Protein AF-A0A1W1HLP7-F1 (afdb_monomer_lite)

Structure (mmCIF, N/CA/C/O backbone):
data_AF-A0A1W1HLP7-F1
#
_entry.id   AF-A0A1W1HLP7-F1
#
loop_
_atom_site.group_PDB
_atom_site.id
_atom_site.type_symbol
_atom_site.label_atom_id
_atom_site.label_alt_id
_atom_site.label_comp_id
_atom_site.label_asym_id
_atom_site.label_entity_id
_atom_site.label_seq_id
_atom_site.pdbx_PDB_ins_code
_atom_site.Cartn_x
_atom_site.Cartn_y
_atom_site.Cartn_z
_atom_site.occupancy
_atom_site.B_iso_or_equiv
_atom_site.auth_seq_id
_atom_site.auth_comp_id
_atom_site.auth_asym_id
_atom_site.auth_atom_id
_atom_site.pdbx_PDB_model_num
ATOM 1 N N . MET A 1 1 ? -5.693 8.648 -45.158 1.00 44.66 1 MET A N 1
ATOM 2 C CA . MET A 1 1 ? -6.875 7.874 -44.729 1.00 44.66 1 MET A CA 1
ATOM 3 C C . MET A 1 1 ? -6.783 6.529 -45.431 1.00 44.66 1 MET A C 1
ATOM 5 O O . MET A 1 1 ? -6.977 6.478 -46.635 1.00 44.66 1 MET A O 1
ATOM 9 N N . VAL A 1 2 ? -6.316 5.491 -44.737 1.00 39.09 2 VAL A N 1
ATOM 10 C CA . VAL A 1 2 ? -6.104 4.156 -45.319 1.00 39.09 2 VAL A CA 1
ATOM 11 C C . VAL A 1 2 ? -6.838 3.175 -44.417 1.00 39.09 2 VAL A C 1
ATOM 13 O O . VAL A 1 2 ? -6.399 2.905 -43.304 1.00 39.09 2 VAL A O 1
ATOM 16 N N . GLN A 1 3 ? -8.011 2.741 -44.870 1.00 42.94 3 GLN A N 1
ATOM 17 C CA . GLN A 1 3 ? -8.819 1.717 -44.217 1.00 42.94 3 GLN A CA 1
ATOM 18 C C . GLN A 1 3 ? -8.201 0.350 -44.530 1.00 42.94 3 GLN A C 1
ATOM 20 O O . GLN A 1 3 ? -7.974 0.026 -45.693 1.00 42.94 3 GLN A O 1
ATOM 25 N N . ARG A 1 4 ? -7.912 -0.446 -43.499 1.00 46.50 4 ARG A N 1
ATOM 26 C CA . ARG A 1 4 ? -7.625 -1.878 -43.639 1.00 46.50 4 ARG A CA 1
ATOM 27 C C . ARG A 1 4 ? -8.678 -2.646 -42.856 1.00 46.50 4 ARG A C 1
ATOM 29 O O . ARG A 1 4 ? -8.651 -2.674 -41.630 1.00 46.50 4 ARG A O 1
ATOM 36 N N . THR A 1 5 ? -9.619 -3.210 -43.597 1.00 45.91 5 THR A N 1
ATOM 37 C CA . THR A 1 5 ? -10.646 -4.141 -43.133 1.00 45.91 5 THR A CA 1
ATOM 38 C C . THR A 1 5 ? -10.007 -5.525 -43.030 1.00 45.91 5 THR A C 1
ATOM 40 O O . THR A 1 5 ? -9.391 -5.974 -43.993 1.00 45.91 5 THR A O 1
ATOM 43 N N . ALA A 1 6 ? -10.107 -6.182 -41.875 1.00 45.09 6 ALA A N 1
ATOM 44 C CA . ALA A 1 6 ? -9.711 -7.579 -41.714 1.00 45.09 6 ALA A CA 1
ATOM 45 C C . ALA A 1 6 ? -10.964 -8.463 -41.784 1.00 45.09 6 ALA A C 1
ATOM 47 O O . ALA A 1 6 ? -11.941 -8.210 -41.079 1.00 45.09 6 ALA A O 1
ATOM 48 N N . GLU A 1 7 ? -10.934 -9.462 -42.663 1.00 38.31 7 GLU A N 1
ATOM 49 C CA . GLU A 1 7 ? -11.999 -10.443 -42.869 1.00 38.31 7 GLU A CA 1
ATOM 50 C C . GLU A 1 7 ? -12.043 -11.447 -41.708 1.00 38.31 7 GLU A C 1
ATOM 52 O O . GLU A 1 7 ? -11.042 -12.066 -41.348 1.00 38.31 7 GLU A O 1
ATOM 57 N N . VAL A 1 8 ? -13.227 -11.607 -41.117 1.00 38.25 8 VAL A N 1
ATOM 58 C CA . VAL A 1 8 ? -13.534 -12.626 -40.107 1.00 38.25 8 VAL A CA 1
ATOM 59 C C . VAL A 1 8 ? -13.975 -13.889 -40.838 1.00 38.25 8 VAL A C 1
ATOM 61 O O . VAL A 1 8 ? -14.986 -13.880 -41.535 1.00 38.25 8 VAL A O 1
ATOM 64 N N . THR A 1 9 ? -13.227 -14.981 -40.680 1.00 39.97 9 THR A N 1
ATOM 65 C CA . THR A 1 9 ? -13.618 -16.299 -41.201 1.00 39.97 9 THR A CA 1
ATOM 66 C C . THR A 1 9 ? -14.284 -17.098 -40.082 1.00 39.97 9 THR A C 1
ATOM 68 O O . THR A 1 9 ? -13.660 -17.377 -39.060 1.00 39.97 9 THR A O 1
ATOM 71 N N . VAL A 1 10 ? -15.559 -17.441 -40.266 1.00 45.06 10 VAL A N 1
ATOM 72 C CA . VAL A 1 10 ? -16.353 -18.292 -39.367 1.00 45.06 10 VAL A CA 1
ATOM 73 C C . VAL A 1 10 ? -16.367 -19.712 -39.934 1.00 45.06 10 VAL A C 1
ATOM 75 O O . VAL A 1 10 ? -16.796 -19.876 -41.076 1.00 45.06 10 VAL A O 1
ATOM 78 N N . PRO A 1 11 ? -15.974 -20.752 -39.181 1.00 42.69 11 PRO A N 1
ATOM 79 C CA . PRO A 1 11 ? -16.306 -22.121 -39.542 1.00 42.69 11 PRO A CA 1
ATOM 80 C C . PRO A 1 11 ? -17.709 -22.446 -39.025 1.00 42.69 11 PRO A C 1
ATOM 82 O O . PRO A 1 11 ? -17.948 -22.516 -37.820 1.00 42.69 11 PRO A O 1
ATOM 85 N N . HIS A 1 12 ? -18.634 -22.632 -39.959 1.00 34.06 12 HIS A N 1
ATOM 86 C CA . HIS A 1 12 ? -19.905 -23.301 -39.733 1.00 34.06 12 HIS A CA 1
ATOM 87 C C . HIS A 1 12 ? -19.694 -24.753 -40.155 1.00 34.06 12 HIS A C 1
ATOM 89 O O . HIS A 1 12 ? -19.341 -24.985 -41.309 1.00 34.06 12 HIS A O 1
ATOM 95 N N . ASP A 1 13 ? -19.919 -25.718 -39.266 1.00 35.62 13 ASP A N 1
ATOM 96 C CA . ASP A 1 13 ? -20.254 -27.057 -39.738 1.00 35.62 13 ASP A CA 1
ATOM 97 C C . ASP A 1 13 ? -21.280 -27.728 -38.828 1.00 35.62 13 ASP A C 1
ATOM 99 O O . ASP A 1 13 ? -21.151 -27.776 -37.603 1.00 35.62 13 ASP A O 1
ATOM 103 N N . ASN A 1 14 ? -22.357 -28.157 -39.476 1.00 36.78 14 ASN A N 1
ATOM 104 C CA . ASN A 1 14 ? -23.527 -28.803 -38.907 1.00 36.78 14 ASN A CA 1
ATOM 105 C C . ASN A 1 14 ? -23.290 -30.313 -38.882 1.00 36.78 14 ASN A C 1
ATOM 107 O O . ASN A 1 14 ? -22.908 -30.883 -39.900 1.00 36.78 14 ASN A O 1
ATOM 111 N N . SER A 1 15 ? -23.648 -30.996 -37.795 1.00 38.62 15 SER A N 1
ATOM 112 C CA . SER A 1 15 ? -24.069 -32.403 -37.864 1.00 38.62 15 SER A CA 1
ATOM 113 C C . SER A 1 15 ? -24.961 -32.770 -36.678 1.00 38.62 15 SER A C 1
ATOM 115 O O . SER A 1 15 ? -24.717 -32.369 -35.543 1.00 38.62 15 SER A O 1
ATOM 117 N N . SER A 1 16 ? -26.042 -33.490 -36.976 1.00 45.56 16 SER A N 1
ATOM 118 C CA . SER A 1 16 ? -27.226 -33.701 -36.136 1.00 45.56 16 SER A CA 1
ATOM 119 C C . SER A 1 16 ? -27.373 -35.162 -35.659 1.00 45.56 16 SER A C 1
ATOM 121 O O . SER A 1 16 ? -27.405 -36.044 -36.505 1.00 45.56 16 SER A O 1
ATOM 123 N N . GLY A 1 17 ? -27.559 -35.358 -34.336 1.00 34.09 17 GLY A N 1
ATOM 124 C CA . GLY A 1 17 ? -28.324 -36.413 -33.600 1.00 34.09 17 GLY A CA 1
ATOM 125 C C . GLY A 1 17 ? -27.938 -37.915 -33.696 1.00 34.09 17 GLY A C 1
ATOM 126 O O . GLY A 1 17 ? -27.189 -38.274 -34.598 1.00 34.09 17 GLY A O 1
ATOM 127 N N . PRO A 1 18 ? -28.494 -38.836 -32.850 1.00 43.91 18 PRO A N 1
ATOM 128 C CA . PRO A 1 18 ? -29.349 -38.667 -31.651 1.00 43.91 18 PRO A CA 1
ATOM 129 C C . PRO A 1 18 ? -28.966 -39.508 -30.373 1.00 43.91 18 PRO A C 1
ATOM 131 O O . PRO A 1 18 ? -28.173 -40.439 -30.432 1.00 43.91 18 PRO A O 1
ATOM 134 N N . THR A 1 19 ? -29.567 -39.117 -29.229 1.00 39.22 19 THR A N 1
ATOM 135 C CA . THR A 1 19 ? -29.917 -39.790 -27.928 1.00 39.22 19 THR A CA 1
ATOM 136 C C . THR A 1 19 ? -29.334 -41.152 -27.483 1.00 39.22 19 THR A C 1
ATOM 138 O O . THR A 1 19 ? -29.566 -42.151 -28.151 1.00 39.22 19 THR A O 1
ATOM 141 N N . ASP A 1 20 ? -28.767 -41.231 -26.258 1.00 36.09 20 ASP A N 1
ATOM 142 C CA . ASP A 1 20 ? -29.419 -41.767 -25.023 1.00 36.09 20 ASP A CA 1
ATOM 143 C C . ASP A 1 20 ? -28.506 -41.644 -23.759 1.00 36.09 20 ASP A C 1
ATOM 145 O O . ASP A 1 20 ? -27.281 -41.572 -23.900 1.00 36.09 20 ASP A O 1
ATOM 149 N N . PRO A 1 21 ? -29.053 -41.587 -22.519 1.00 42.38 21 PRO A N 1
ATOM 150 C CA . PRO A 1 21 ? -28.324 -41.261 -21.291 1.00 42.38 21 PRO A CA 1
ATOM 151 C C . PRO A 1 21 ? -27.766 -42.512 -20.597 1.00 42.38 21 PRO A C 1
ATOM 153 O O . PRO A 1 21 ? -28.482 -43.486 -20.373 1.00 42.38 21 PRO A O 1
ATOM 156 N N . LYS A 1 22 ? -26.494 -42.475 -20.183 1.00 36.09 22 LYS A N 1
ATOM 157 C CA . LYS A 1 22 ? -25.887 -43.533 -19.365 1.00 36.09 22 LYS A CA 1
ATOM 158 C C . LYS A 1 22 ? -25.486 -42.982 -17.996 1.00 36.09 22 LYS A C 1
ATOM 160 O O . LYS A 1 22 ? -24.722 -42.026 -17.912 1.00 36.09 22 LYS A O 1
ATOM 165 N N . GLU A 1 23 ? -26.075 -43.593 -16.970 1.00 37.50 23 GLU A N 1
ATOM 166 C CA . GLU A 1 23 ? -25.844 -43.471 -15.523 1.00 37.50 23 GLU A CA 1
ATOM 167 C C . GLU A 1 23 ? -24.452 -42.981 -15.075 1.00 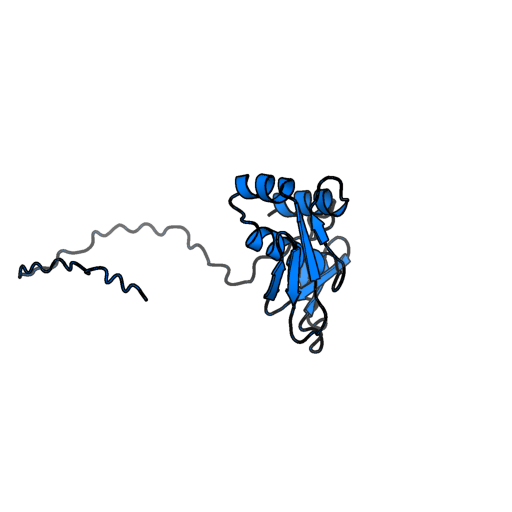37.50 23 GLU A C 1
ATOM 169 O O . GLU A 1 23 ? -23.433 -43.416 -15.621 1.00 37.50 23 GLU A O 1
ATOM 174 N N . PRO A 1 24 ? -24.378 -42.170 -13.999 1.00 47.84 24 PRO A N 1
ATOM 175 C CA . PRO A 1 24 ? -23.114 -41.857 -13.347 1.00 47.84 24 PRO A CA 1
ATOM 176 C C . PRO A 1 24 ? -22.628 -43.059 -12.515 1.00 47.84 24 PRO A C 1
ATOM 178 O O . PRO A 1 24 ? -23.423 -43.661 -11.788 1.00 47.84 24 PRO A O 1
ATOM 181 N N . PRO A 1 25 ? -21.331 -43.415 -12.543 1.00 41.09 25 PRO A N 1
ATOM 182 C CA . PRO A 1 25 ? -20.810 -44.434 -11.646 1.00 41.09 25 PRO A CA 1
ATOM 183 C C . PRO A 1 25 ? -20.804 -43.912 -10.203 1.00 41.09 25 PRO A C 1
ATOM 185 O O . PRO A 1 25 ? -20.236 -42.864 -9.890 1.00 41.09 25 PRO A O 1
ATOM 188 N N . ALA A 1 26 ? -21.441 -44.679 -9.320 1.00 48.25 26 ALA A N 1
ATOM 189 C CA . ALA A 1 26 ? -21.370 -44.523 -7.877 1.00 48.25 26 ALA A CA 1
ATOM 190 C C . ALA A 1 26 ? -19.917 -44.686 -7.405 1.00 48.25 26 ALA A C 1
ATOM 192 O O . ALA A 1 26 ? -19.320 -45.751 -7.551 1.00 48.25 26 ALA A O 1
ATOM 193 N N . GLY A 1 27 ? -19.345 -43.619 -6.849 1.00 47.00 27 GLY A N 1
ATOM 194 C CA . GLY A 1 27 ? -17.977 -43.653 -6.333 1.00 47.00 27 GLY A CA 1
ATOM 195 C C . GLY A 1 27 ? -17.343 -42.287 -6.106 1.00 47.00 27 GLY A C 1
ATOM 196 O O . GLY A 1 27 ? -16.142 -42.144 -6.305 1.00 47.00 27 GLY A O 1
ATOM 197 N N . ALA A 1 28 ? -18.116 -41.271 -5.712 1.00 37.12 28 ALA A N 1
ATOM 198 C CA . ALA A 1 28 ? -17.537 -40.029 -5.215 1.00 37.12 28 ALA A CA 1
ATOM 199 C C . ALA A 1 28 ? -17.209 -40.213 -3.728 1.00 37.12 28 ALA A C 1
ATOM 201 O O . ALA A 1 28 ? -18.077 -40.124 -2.861 1.00 37.12 28 ALA A O 1
ATOM 202 N N . VAL A 1 29 ? -15.946 -40.527 -3.449 1.00 46.78 29 VAL A N 1
ATOM 203 C CA . VAL A 1 29 ? -15.358 -40.385 -2.113 1.00 46.78 29 VAL A CA 1
ATOM 204 C C . VAL A 1 29 ? -15.570 -38.929 -1.675 1.00 46.78 29 VAL A C 1
ATOM 206 O O . VAL A 1 29 ? -15.262 -38.038 -2.472 1.00 46.78 29 VAL A O 1
ATOM 209 N N . PRO A 1 30 ? -16.073 -38.643 -0.459 1.00 38.53 30 PRO A N 1
ATOM 210 C CA . PRO A 1 30 ? -16.130 -37.276 0.033 1.00 38.53 30 PRO A CA 1
ATOM 211 C C . PRO A 1 30 ? -14.687 -36.795 0.203 1.00 38.53 30 PRO A C 1
ATOM 213 O O . PRO A 1 30 ? -13.986 -37.202 1.131 1.00 38.53 30 PRO A O 1
ATOM 216 N N . GLY A 1 31 ? -14.206 -35.989 -0.745 1.00 39.41 31 GLY A N 1
ATOM 217 C CA . GLY A 1 31 ? -13.003 -35.192 -0.539 1.00 39.41 31 GLY A CA 1
ATOM 218 C C . GLY A 1 31 ? -13.239 -34.272 0.659 1.00 39.41 31 GLY A C 1
ATOM 219 O O . GLY A 1 31 ? -14.389 -33.901 0.898 1.00 39.41 31 GLY A O 1
ATOM 220 N N . PRO A 1 32 ? -12.199 -33.933 1.441 1.00 44.69 32 PRO A N 1
ATOM 221 C CA . PRO A 1 32 ? -12.381 -33.078 2.599 1.00 44.69 32 PRO A CA 1
ATOM 222 C C . PRO A 1 32 ? -13.028 -31.787 2.117 1.00 44.69 32 PRO A C 1
ATOM 224 O O . PRO A 1 32 ? -12.473 -31.116 1.244 1.00 44.69 32 PRO A O 1
ATOM 227 N N . ASP A 1 33 ? -14.210 -31.491 2.658 1.00 35.84 33 ASP A N 1
ATOM 228 C CA . ASP A 1 33 ? -14.876 -30.213 2.493 1.00 35.84 33 ASP A CA 1
ATOM 229 C C . ASP A 1 33 ? -13.843 -29.133 2.805 1.00 35.84 33 ASP A C 1
ATOM 231 O O . ASP A 1 33 ? -13.512 -28.857 3.963 1.00 35.84 33 ASP A O 1
ATOM 235 N N . LEU A 1 34 ? -13.288 -28.534 1.751 1.00 43.91 34 LEU A N 1
ATOM 236 C CA . LEU A 1 34 ? -12.662 -27.234 1.839 1.00 43.91 34 LEU A CA 1
ATOM 237 C C . LEU A 1 34 ? -13.816 -26.310 2.185 1.00 43.91 34 LEU A C 1
ATOM 239 O O . LEU A 1 34 ? -14.484 -25.768 1.307 1.00 43.91 34 LEU A O 1
ATOM 243 N N . VAL A 1 35 ? -14.078 -26.190 3.487 1.00 42.72 35 VAL A N 1
ATOM 244 C CA . VAL A 1 35 ? -14.844 -25.097 4.055 1.00 42.72 35 VAL A CA 1
ATOM 245 C C . VAL A 1 35 ? -14.142 -23.853 3.545 1.00 42.72 35 VAL A C 1
ATOM 247 O O . VAL A 1 35 ? -13.105 -23.440 4.071 1.00 42.72 35 VAL A O 1
ATOM 250 N N . ALA A 1 36 ? -14.674 -23.312 2.450 1.00 43.78 36 ALA A N 1
ATOM 251 C CA . ALA A 1 36 ? -14.307 -22.021 1.932 1.00 43.78 36 ALA A CA 1
ATOM 252 C C . ALA A 1 36 ? -14.549 -21.064 3.090 1.00 43.78 36 ALA A C 1
ATOM 254 O O . ALA A 1 36 ? -15.682 -20.721 3.432 1.00 43.78 36 ALA A O 1
ATOM 255 N N . SER A 1 37 ? -13.461 -20.730 3.776 1.00 40.25 37 SER A N 1
ATOM 256 C CA . SER A 1 37 ? -13.442 -19.710 4.800 1.00 40.25 37 SER A CA 1
ATOM 257 C C . SER A 1 37 ? -13.692 -18.411 4.053 1.00 40.25 37 SER A C 1
ATOM 259 O O . SER A 1 37 ? -12.761 -17.744 3.625 1.00 40.25 37 SER A O 1
ATOM 261 N N . ASN A 1 38 ? -14.968 -18.087 3.841 1.00 39.06 38 ASN A N 1
ATOM 262 C CA . ASN A 1 38 ? -15.449 -16.899 3.132 1.00 39.06 38 ASN A CA 1
ATOM 263 C C . ASN A 1 38 ? -15.198 -15.606 3.937 1.00 39.06 38 ASN A C 1
ATOM 265 O O . ASN A 1 38 ? -15.895 -14.608 3.772 1.00 39.06 38 ASN A O 1
ATOM 269 N N . GLY A 1 39 ? -14.214 -15.624 4.837 1.00 51.62 39 GLY A N 1
ATOM 270 C CA . GLY A 1 39 ? -13.702 -14.449 5.516 1.00 51.62 39 GLY A CA 1
ATOM 271 C C . GLY A 1 39 ? -12.545 -13.847 4.715 1.00 51.62 39 GLY A C 1
ATOM 272 O O . GLY A 1 39 ? -11.775 -14.587 4.101 1.00 51.62 39 GLY A O 1
ATOM 273 N N . PRO A 1 40 ? -12.382 -12.514 4.716 1.00 63.25 40 PRO A N 1
ATOM 274 C CA . PRO A 1 40 ? -11.195 -11.893 4.145 1.00 63.25 40 PRO A CA 1
ATOM 275 C C . PRO A 1 40 ? -9.936 -12.484 4.791 1.00 63.25 40 PRO A C 1
ATOM 277 O O . PRO A 1 40 ? -9.873 -12.641 6.012 1.00 63.25 40 PRO A O 1
ATOM 280 N N . THR A 1 41 ? -8.936 -12.804 3.968 1.00 70.62 41 THR A N 1
ATOM 281 C CA . THR A 1 41 ? -7.675 -13.403 4.414 1.00 70.62 41 THR A CA 1
ATOM 282 C C . THR A 1 41 ? -7.062 -12.565 5.544 1.00 70.62 41 THR A C 1
ATOM 284 O O . THR A 1 41 ? -6.975 -11.339 5.401 1.00 70.62 41 THR A O 1
ATOM 287 N N . PRO A 1 42 ? -6.638 -13.179 6.666 1.00 81.62 42 PRO A N 1
ATOM 288 C CA . PRO A 1 42 ? -6.053 -12.439 7.777 1.00 81.62 42 PRO A CA 1
ATOM 289 C C . PRO A 1 42 ? -4.807 -11.671 7.325 1.00 81.62 42 PRO A C 1
ATOM 291 O O . PRO A 1 42 ? -3.892 -12.247 6.737 1.00 81.62 42 PRO A O 1
ATOM 294 N N . LEU A 1 43 ? -4.754 -10.368 7.605 1.00 91.06 43 LEU A N 1
ATOM 295 C CA . LEU A 1 43 ? -3.626 -9.523 7.213 1.00 91.06 43 LEU A CA 1
ATOM 296 C C . LEU A 1 43 ? -2.474 -9.680 8.211 1.00 91.06 43 LEU A C 1
ATOM 298 O O . LEU A 1 43 ? -2.670 -9.565 9.418 1.00 91.06 43 LEU A O 1
ATOM 302 N N . ARG A 1 44 ? -1.259 -9.930 7.719 1.00 93.00 44 ARG A N 1
ATOM 303 C CA . ARG A 1 44 ? -0.044 -10.000 8.546 1.00 93.00 44 ARG A CA 1
ATOM 304 C C . ARG A 1 44 ? 0.433 -8.606 8.946 1.00 93.00 44 ARG A C 1
ATOM 306 O O . ARG A 1 44 ? 0.271 -7.644 8.195 1.00 93.00 44 ARG A O 1
ATOM 313 N N . CYS A 1 45 ? 1.038 -8.511 10.126 1.00 94.94 45 CYS A N 1
ATOM 314 C CA . CYS A 1 45 ? 1.692 -7.293 10.589 1.00 94.94 45 CYS A CA 1
ATOM 315 C C . CYS A 1 45 ? 2.914 -6.965 9.706 1.00 94.94 45 CYS A C 1
ATOM 317 O O . CYS A 1 45 ? 3.726 -7.856 9.481 1.00 94.94 45 CYS A O 1
ATOM 319 N N . PRO A 1 46 ? 3.098 -5.716 9.235 1.00 94.50 46 PRO A N 1
ATOM 320 C CA . PRO A 1 46 ? 4.235 -5.360 8.380 1.00 94.50 46 PRO A CA 1
ATOM 321 C C . PRO A 1 46 ? 5.573 -5.238 9.130 1.00 94.50 46 PRO A C 1
ATOM 323 O O . PRO A 1 46 ? 6.621 -5.100 8.511 1.00 94.50 46 PRO A O 1
ATOM 326 N N . THR A 1 47 ? 5.566 -5.269 10.465 1.00 92.69 47 THR A N 1
ATOM 327 C CA . THR A 1 47 ? 6.787 -5.187 11.280 1.00 92.69 47 THR A CA 1
ATOM 328 C C . THR A 1 47 ? 7.652 -6.444 11.124 1.00 92.69 47 THR A C 1
ATOM 330 O O . THR A 1 47 ? 7.229 -7.525 11.526 1.00 92.69 47 THR A O 1
ATOM 333 N N . HIS A 1 48 ? 8.903 -6.291 10.671 1.00 83.94 48 HIS A N 1
ATOM 334 C CA . HIS A 1 48 ? 9.832 -7.386 10.334 1.00 83.94 48 HIS A CA 1
ATOM 335 C C . HIS A 1 48 ? 9.973 -8.509 11.387 1.00 83.94 48 HIS A C 1
ATOM 337 O O . HIS A 1 48 ? 10.171 -9.666 11.036 1.00 83.94 48 HIS A O 1
ATOM 343 N N . LYS A 1 49 ? 9.857 -8.196 12.685 1.00 87.69 49 LYS A N 1
ATOM 344 C CA . LYS A 1 49 ? 10.008 -9.168 13.790 1.00 87.69 49 LYS A CA 1
ATOM 345 C C . LYS A 1 49 ? 8.680 -9.645 14.388 1.00 87.69 49 LYS A C 1
ATOM 347 O O . LYS A 1 49 ? 8.673 -10.244 15.462 1.00 87.69 49 LYS A O 1
ATOM 352 N N . CYS A 1 50 ? 7.551 -9.337 13.755 1.00 92.44 50 CYS A N 1
ATOM 353 C CA . CYS A 1 50 ? 6.233 -9.653 14.284 1.00 92.44 50 CYS A CA 1
ATOM 354 C C . CYS A 1 50 ? 5.486 -10.629 13.377 1.00 92.44 50 CYS A C 1
ATOM 356 O O . CYS A 1 50 ? 5.048 -10.271 12.293 1.00 92.44 50 CYS A O 1
ATOM 358 N N . ASN A 1 51 ? 5.209 -11.826 13.894 1.00 90.38 51 ASN A N 1
ATOM 359 C CA . ASN A 1 51 ? 4.378 -12.823 13.205 1.00 90.38 51 ASN A CA 1
ATOM 360 C C . ASN A 1 51 ? 2.872 -12.643 13.483 1.00 90.38 51 ASN A C 1
ATOM 362 O O . ASN A 1 51 ? 2.064 -13.535 13.209 1.00 90.38 51 ASN A O 1
ATOM 366 N N . GLY A 1 52 ? 2.495 -11.509 14.081 1.00 93.56 52 GLY A N 1
ATOM 367 C CA . GLY A 1 52 ? 1.126 -11.200 14.465 1.00 93.56 52 GLY A CA 1
ATOM 368 C C . GLY A 1 52 ? 0.205 -10.955 13.274 1.00 93.56 52 GLY A C 1
ATOM 369 O O . GLY A 1 52 ? 0.638 -10.703 12.147 1.00 93.56 52 GLY A O 1
ATOM 370 N N . LEU A 1 53 ? -1.093 -11.017 13.556 1.00 94.31 53 LEU A N 1
ATOM 371 C CA . LEU A 1 53 ? -2.149 -10.674 12.614 1.00 94.31 53 LEU A CA 1
ATOM 372 C C . LEU A 1 53 ? -2.747 -9.323 12.994 1.00 94.31 53 LEU A C 1
ATOM 374 O O . LEU A 1 53 ? -2.864 -8.981 14.174 1.00 94.31 53 LEU A O 1
ATOM 378 N N . LEU A 1 54 ? -3.113 -8.568 11.971 1.00 94.38 54 LEU A N 1
ATOM 379 C CA . LEU A 1 54 ? -3.858 -7.333 12.074 1.00 94.38 54 LEU A CA 1
ATOM 380 C C . LEU A 1 54 ? -5.344 -7.666 12.204 1.00 94.38 54 LEU A C 1
ATOM 382 O O . LEU A 1 54 ? -5.913 -8.348 11.350 1.00 94.38 54 LEU A O 1
ATOM 386 N N . SER A 1 55 ? -5.964 -7.168 13.268 1.00 93.12 55 SER A N 1
ATOM 387 C CA . SER A 1 55 ? -7.413 -7.196 13.452 1.00 93.12 55 SER A CA 1
ATOM 388 C C . SER A 1 55 ? -7.988 -5.803 13.247 1.00 93.12 55 SER A C 1
ATOM 390 O O . SER A 1 55 ? -7.395 -4.818 13.694 1.00 93.12 55 SER A O 1
ATOM 392 N N . THR A 1 56 ? -9.153 -5.726 12.612 1.00 90.38 56 THR A N 1
ATOM 393 C CA . THR A 1 56 ? -9.918 -4.483 12.518 1.00 90.38 56 THR A CA 1
ATOM 394 C C . THR A 1 56 ? -10.398 -4.059 13.899 1.00 90.38 56 THR A C 1
ATOM 396 O O . THR A 1 56 ? -10.989 -4.856 14.628 1.00 90.38 56 THR A O 1
ATOM 399 N N . ASP A 1 57 ? -10.159 -2.801 14.253 1.00 83.31 57 ASP A N 1
ATOM 400 C CA . ASP A 1 57 ? -10.839 -2.167 15.376 1.00 83.31 57 ASP A CA 1
ATOM 401 C C . ASP A 1 57 ? -12.283 -1.877 14.945 1.00 83.31 57 ASP A C 1
ATOM 403 O O . ASP A 1 57 ? -12.511 -1.108 14.013 1.00 83.31 57 ASP A O 1
ATOM 407 N N . ALA A 1 58 ? -13.267 -2.514 15.590 1.00 72.56 58 ALA A N 1
ATOM 408 C CA . ALA A 1 58 ? -14.683 -2.395 15.227 1.00 72.56 58 ALA A CA 1
ATOM 409 C C . ALA A 1 58 ? -15.206 -0.946 15.276 1.00 72.56 58 ALA A C 1
ATOM 411 O O . ALA A 1 58 ? -16.180 -0.619 14.600 1.00 72.56 58 ALA A O 1
ATOM 412 N N . SER A 1 59 ? -14.550 -0.079 16.051 1.00 78.75 59 SER A N 1
ATOM 413 C CA . SER A 1 59 ? -14.857 1.353 16.153 1.00 78.75 59 SER A CA 1
ATOM 414 C C . SER A 1 59 ? -13.933 2.239 15.313 1.00 78.75 59 SER A C 1
ATOM 416 O O . SER A 1 59 ? -14.109 3.452 15.254 1.00 78.75 59 SER A O 1
ATOM 418 N N . GLY A 1 60 ? -12.948 1.636 14.651 1.00 85.12 60 GLY A N 1
ATOM 419 C CA . GLY A 1 60 ? -11.834 2.315 14.007 1.00 85.12 60 GLY A CA 1
ATOM 420 C C . GLY A 1 60 ? -12.058 2.693 12.547 1.00 85.12 60 GLY A C 1
ATOM 421 O O . GLY A 1 60 ? -11.082 2.944 11.851 1.00 85.12 60 GLY A O 1
ATOM 422 N N . TYR A 1 61 ? -13.295 2.691 12.051 1.00 93.12 61 TYR A N 1
ATOM 423 C CA . TYR A 1 61 ? -13.574 3.146 10.691 1.00 93.12 61 TYR A CA 1
ATOM 424 C C . TYR A 1 61 ? -13.692 4.666 10.633 1.00 93.12 61 TYR A C 1
ATOM 426 O O . TYR A 1 61 ? -14.483 5.259 11.368 1.00 93.12 61 TYR A O 1
ATOM 434 N N . ASP A 1 62 ? -12.959 5.281 9.711 1.00 92.62 62 ASP A N 1
ATOM 435 C CA . ASP A 1 62 ? -13.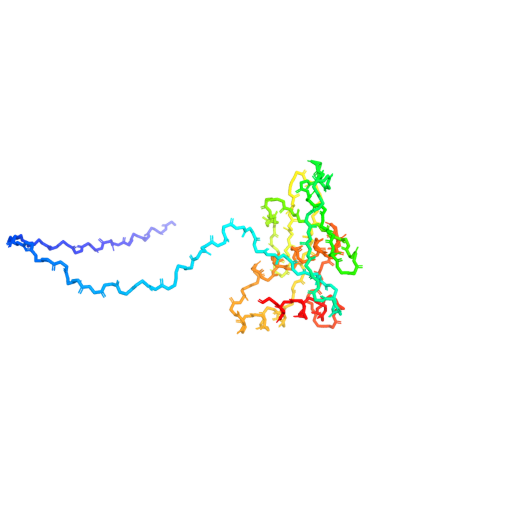078 6.702 9.410 1.00 92.62 62 ASP A CA 1
ATOM 436 C C . ASP A 1 62 ? -13.824 6.915 8.077 1.00 92.62 62 ASP A C 1
ATOM 438 O O . ASP A 1 62 ? -13.275 6.618 7.010 1.00 92.62 62 ASP A O 1
ATOM 442 N N . PRO A 1 63 ? -15.058 7.458 8.096 1.00 92.12 63 PRO A N 1
ATOM 443 C CA . PRO A 1 63 ? -15.843 7.687 6.885 1.00 92.12 63 PRO A CA 1
ATOM 444 C C . PRO A 1 63 ? -15.274 8.786 5.981 1.00 92.12 63 PRO A C 1
ATOM 446 O O . PRO A 1 63 ? -15.604 8.812 4.799 1.00 92.12 63 PRO A O 1
ATOM 449 N N . TYR A 1 64 ? -14.424 9.683 6.490 1.00 91.94 64 TYR A N 1
ATOM 450 C CA . TYR A 1 64 ? -13.833 10.755 5.682 1.00 91.94 64 TYR A CA 1
ATOM 451 C C . TYR A 1 64 ? -12.644 10.274 4.851 1.00 91.94 64 TYR A C 1
ATOM 453 O O . TYR A 1 64 ? -12.341 10.848 3.806 1.00 91.94 64 TYR A O 1
ATOM 461 N N . THR A 1 65 ? -11.966 9.220 5.305 1.00 92.50 65 THR A N 1
ATOM 462 C CA . THR A 1 65 ? -10.840 8.614 4.585 1.00 92.50 65 THR A CA 1
ATOM 463 C C . THR A 1 65 ? -11.184 7.268 3.957 1.00 92.50 65 THR A C 1
ATOM 465 O O . THR A 1 65 ? -10.498 6.841 3.033 1.00 92.50 65 THR A O 1
ATOM 468 N N . GLY A 1 66 ? -12.248 6.603 4.414 1.00 93.31 66 GLY A N 1
ATOM 469 C CA . GLY A 1 66 ? -12.640 5.264 3.967 1.00 93.31 66 GLY A CA 1
ATOM 470 C C . GLY A 1 66 ? -11.732 4.153 4.498 1.00 93.31 66 GLY A C 1
ATOM 471 O O . GLY A 1 66 ? -11.728 3.046 3.950 1.00 93.31 66 GLY A O 1
ATOM 472 N N . LEU A 1 67 ? -10.958 4.445 5.545 1.00 95.25 67 LEU A N 1
ATOM 473 C CA . LEU A 1 67 ? -9.987 3.534 6.133 1.00 95.25 67 LEU A CA 1
ATOM 474 C C . LEU A 1 67 ? -10.543 2.870 7.394 1.00 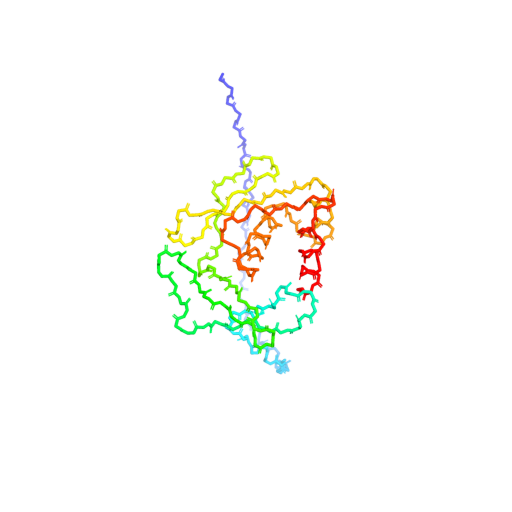95.25 67 LEU A C 1
ATOM 476 O O . LEU A 1 67 ? -11.072 3.533 8.283 1.00 95.25 67 LEU A O 1
ATOM 480 N N . ASP A 1 68 ? -10.358 1.558 7.494 1.00 94.94 68 ASP A N 1
ATOM 481 C CA . ASP A 1 68 ? -10.455 0.824 8.751 1.00 94.94 68 ASP A CA 1
ATOM 482 C C . ASP A 1 68 ? -9.101 0.865 9.472 1.00 94.94 68 ASP A C 1
ATOM 484 O O . ASP A 1 68 ? -8.062 0.538 8.884 1.00 94.94 68 ASP A O 1
ATOM 488 N N . VAL A 1 69 ? -9.105 1.217 10.758 1.00 95.88 69 VAL A N 1
ATOM 489 C CA . VAL A 1 69 ? -7.936 1.076 11.631 1.00 95.88 69 VAL A CA 1
ATOM 490 C C . VAL A 1 69 ? -7.704 -0.401 11.926 1.00 95.88 69 VAL A C 1
ATOM 492 O O . VAL A 1 69 ? -8.577 -1.128 12.407 1.00 95.88 69 VAL A O 1
ATOM 495 N N . LEU A 1 70 ? -6.474 -0.826 11.673 1.00 95.31 70 LEU A N 1
ATOM 496 C CA . LEU A 1 70 ? -5.976 -2.150 11.985 1.00 95.31 70 LEU A CA 1
ATOM 497 C C . LEU A 1 70 ? -5.013 -2.074 13.164 1.00 95.31 70 LEU A C 1
ATOM 499 O O . LEU A 1 70 ? -4.154 -1.192 13.215 1.00 95.31 70 LEU A O 1
ATOM 503 N N . VAL A 1 71 ? -5.110 -3.032 14.081 1.00 95.25 71 VAL A N 1
ATOM 504 C CA . VAL A 1 71 ? -4.174 -3.166 15.202 1.00 95.25 71 VAL A CA 1
ATOM 505 C C . VAL A 1 71 ? -3.620 -4.581 15.233 1.00 95.25 71 VAL A C 1
ATOM 507 O O . VAL A 1 71 ? -4.364 -5.560 15.194 1.00 95.25 71 VAL A O 1
ATOM 510 N N . CYS A 1 72 ? -2.297 -4.704 15.305 1.00 95.38 72 CYS A N 1
ATOM 511 C CA . CYS A 1 72 ? -1.645 -5.994 15.474 1.00 95.38 72 CYS A CA 1
ATOM 512 C C . CYS A 1 72 ? -1.926 -6.543 16.873 1.00 95.38 72 CYS A C 1
ATOM 514 O O . CYS A 1 72 ? -1.670 -5.879 17.882 1.00 95.38 72 CYS A O 1
ATOM 516 N N . THR A 1 73 ? -2.387 -7.788 16.952 1.00 94.12 73 THR A N 1
ATOM 517 C CA . THR A 1 73 ? -2.707 -8.437 18.233 1.00 94.12 73 THR A CA 1
ATOM 518 C C . THR A 1 73 ? -1.477 -8.629 19.126 1.00 94.12 73 THR A C 1
ATOM 520 O O . THR A 1 73 ? -1.608 -8.568 20.351 1.00 94.12 73 THR A O 1
ATOM 523 N N . GLN A 1 74 ? -0.292 -8.761 18.517 1.00 95.44 74 GLN A N 1
ATOM 524 C CA . GLN A 1 74 ? 0.988 -9.038 19.176 1.00 95.44 74 GLN A CA 1
ATOM 525 C C . GLN A 1 74 ? 1.765 -7.760 19.535 1.00 95.44 74 GLN A C 1
ATOM 527 O O . GLN A 1 74 ? 1.914 -7.439 20.709 1.00 95.44 74 GLN A O 1
ATOM 532 N N . CYS A 1 75 ? 2.244 -7.001 18.541 1.00 95.38 75 CYS A N 1
ATOM 533 C CA . CYS A 1 75 ? 3.115 -5.839 18.776 1.00 95.38 75 CYS A CA 1
ATOM 534 C C . CYS A 1 75 ? 2.370 -4.503 18.917 1.00 95.38 75 CYS A C 1
ATOM 536 O O . CYS A 1 75 ? 3.011 -3.470 19.077 1.00 95.38 75 CYS A O 1
ATOM 538 N N . LYS A 1 76 ? 1.032 -4.505 18.815 1.00 95.06 76 LYS A N 1
ATOM 539 C CA . LYS A 1 76 ? 0.180 -3.301 18.840 1.00 95.06 76 LYS A CA 1
ATOM 540 C C . LYS A 1 76 ? 0.467 -2.277 17.735 1.00 95.06 76 LYS A C 1
ATOM 542 O O . LYS A 1 76 ? -0.046 -1.164 17.802 1.00 95.06 76 LYS A O 1
ATOM 547 N N . HIS A 1 77 ? 1.222 -2.662 16.699 1.00 95.75 77 HIS A N 1
ATOM 548 C CA . HIS A 1 77 ? 1.379 -1.879 15.472 1.00 95.75 77 HIS A CA 1
ATOM 549 C C . HIS A 1 77 ? 0.014 -1.448 14.937 1.00 95.75 77 HIS A C 1
ATOM 551 O O . HIS A 1 77 ? -0.901 -2.274 14.861 1.00 95.75 77 HIS A O 1
ATOM 557 N N . ARG A 1 78 ? -0.111 -0.171 14.574 1.00 95.62 78 ARG A N 1
ATOM 558 C CA . ARG A 1 78 ? -1.338 0.404 14.022 1.00 95.62 78 ARG A CA 1
ATOM 559 C C . ARG A 1 78 ? -1.136 0.693 12.544 1.00 95.62 78 ARG A C 1
ATOM 561 O O . ARG A 1 78 ? -0.152 1.316 12.161 1.00 95.62 78 ARG A O 1
ATOM 568 N N . GLY A 1 79 ? -2.085 0.243 11.742 1.00 95.94 79 GLY A N 1
ATOM 569 C CA . GLY A 1 79 ? -2.112 0.444 10.303 1.00 95.94 79 GLY A CA 1
ATOM 570 C C . GLY A 1 79 ? -3.517 0.741 9.821 1.00 95.94 79 GLY A C 1
ATOM 571 O O . GLY A 1 79 ? -4.452 0.870 10.613 1.00 95.94 79 GLY A O 1
ATOM 572 N N . PHE A 1 80 ? -3.665 0.800 8.508 1.00 95.81 80 PHE A N 1
ATOM 573 C CA . PHE A 1 80 ? -4.925 1.096 7.854 1.00 95.81 80 PHE A CA 1
ATOM 574 C C . PHE A 1 80 ? -5.211 0.105 6.736 1.00 95.81 80 PHE A C 1
ATOM 576 O O . PHE A 1 80 ? -4.300 -0.454 6.123 1.00 95.81 80 PHE A O 1
ATOM 583 N N . ARG A 1 81 ? -6.494 -0.068 6.432 1.00 95.12 81 ARG A N 1
ATOM 584 C CA . ARG A 1 81 ? -6.962 -0.755 5.230 1.00 95.12 81 ARG A CA 1
ATOM 585 C C . ARG A 1 81 ? -8.088 0.043 4.600 1.00 95.12 81 ARG A C 1
ATOM 587 O O . ARG A 1 81 ? -9.055 0.372 5.273 1.00 95.12 81 ARG A O 1
ATOM 594 N N . SER A 1 82 ? -7.988 0.297 3.301 1.00 94.31 82 SER A N 1
ATOM 595 C CA . SER A 1 82 ? -9.116 0.816 2.527 1.00 94.31 82 SER A CA 1
ATOM 596 C C . SER A 1 82 ? -10.160 -0.277 2.324 1.00 94.31 82 SER A C 1
ATOM 598 O O . SER A 1 82 ? -9.815 -1.369 1.857 1.00 94.31 82 SER A O 1
ATOM 600 N N . ARG A 1 83 ? -11.430 0.010 2.630 1.00 90.94 83 ARG A N 1
ATOM 601 C CA . ARG A 1 83 ? -12.542 -0.930 2.381 1.00 90.94 83 ARG A CA 1
ATOM 602 C C . ARG A 1 83 ? -12.715 -1.253 0.902 1.00 90.94 83 ARG A C 1
ATOM 604 O O . ARG A 1 83 ? -13.024 -2.385 0.549 1.00 90.94 83 ARG A O 1
ATOM 611 N N . GLU A 1 84 ? -12.461 -0.265 0.057 1.00 90.75 84 GLU A N 1
ATOM 612 C CA . GLU A 1 84 ? -12.572 -0.359 -1.402 1.00 90.75 84 GLU A CA 1
ATOM 613 C C . GLU A 1 84 ? -11.248 -0.792 -2.057 1.00 90.75 84 GLU A C 1
ATOM 615 O O . GLU A 1 84 ? -11.163 -0.956 -3.272 1.00 90.75 84 GLU A O 1
ATOM 620 N N . GLY A 1 85 ? -10.198 -0.996 -1.253 1.00 92.75 85 GLY A N 1
ATOM 621 C CA . GLY A 1 85 ? -8.831 -1.140 -1.741 1.00 92.75 85 GLY A CA 1
ATOM 622 C C . GLY A 1 85 ? -8.249 0.188 -2.230 1.00 92.75 85 GLY A C 1
ATOM 623 O O . GLY A 1 85 ? -8.835 1.258 -2.050 1.00 92.75 85 GLY A O 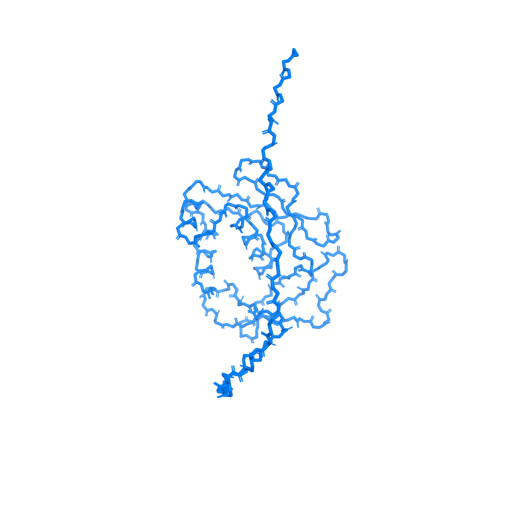1
ATOM 624 N N . VAL A 1 86 ? -7.048 0.127 -2.800 1.00 95.50 86 VAL A N 1
ATOM 625 C CA . VAL A 1 86 ? -6.418 1.286 -3.443 1.00 95.50 86 VAL A CA 1
ATOM 626 C C . VAL A 1 86 ? -6.773 1.321 -4.931 1.00 95.50 86 VAL A C 1
ATOM 628 O O . VAL A 1 86 ? -6.798 0.281 -5.597 1.00 95.50 86 VAL A O 1
ATOM 631 N N . ILE A 1 87 ? -7.026 2.518 -5.459 1.00 95.62 87 ILE A N 1
ATOM 632 C CA . ILE A 1 87 ? -7.452 2.745 -6.845 1.00 95.62 87 ILE A CA 1
ATOM 633 C C . ILE A 1 87 ? -6.362 3.532 -7.570 1.00 95.62 87 ILE A C 1
ATOM 635 O O . ILE A 1 87 ? -5.995 4.629 -7.143 1.00 95.62 87 ILE A O 1
ATOM 639 N N . LEU A 1 88 ? -5.838 2.978 -8.665 1.00 96.62 88 LEU A N 1
ATOM 640 C CA . LEU A 1 88 ? -4.842 3.647 -9.502 1.00 96.62 88 LEU A CA 1
ATOM 641 C C . LEU A 1 88 ? -5.479 4.859 -10.200 1.00 96.62 88 LEU A C 1
ATOM 643 O O . LEU A 1 88 ? -6.431 4.707 -10.957 1.00 96.62 88 LEU A O 1
ATOM 647 N N . LEU A 1 89 ? -4.940 6.054 -9.954 1.00 95.81 89 LEU A N 1
ATOM 648 C CA . LEU A 1 89 ? -5.383 7.302 -10.583 1.00 95.81 89 LEU A CA 1
ATOM 649 C C . LEU A 1 89 ? -4.581 7.628 -11.841 1.00 95.81 89 LEU A C 1
ATOM 651 O O . LEU A 1 89 ? -5.133 8.050 -12.852 1.00 95.81 89 LEU A O 1
ATOM 655 N N . PHE A 1 90 ? -3.259 7.492 -11.752 1.00 94.38 90 PHE A N 1
ATOM 656 C CA . PHE A 1 90 ? -2.342 7.858 -12.823 1.00 94.38 90 PHE A CA 1
ATOM 657 C C . PHE A 1 90 ? -1.071 7.017 -12.757 1.00 94.38 90 PHE A C 1
ATOM 659 O O . PHE A 1 90 ? -0.597 6.661 -11.674 1.00 94.38 90 PHE A O 1
ATOM 666 N N . ARG A 1 91 ? -0.503 6.765 -13.937 1.00 95.81 91 ARG A N 1
ATOM 667 C CA . ARG A 1 91 ? 0.784 6.110 -14.138 1.00 95.81 91 ARG A CA 1
ATOM 668 C C . ARG A 1 91 ? 1.649 6.964 -15.065 1.00 95.81 91 ARG A C 1
ATOM 670 O O . ARG A 1 91 ? 1.242 7.270 -16.183 1.00 95.81 91 ARG A O 1
ATOM 677 N N . GLY A 1 92 ? 2.860 7.282 -14.619 1.00 94.38 92 GLY A N 1
ATOM 678 C CA . GLY A 1 92 ? 3.890 7.962 -15.401 1.00 94.38 92 GLY A CA 1
ATOM 679 C C . GLY A 1 92 ? 5.207 7.197 -15.326 1.00 94.38 92 GLY A C 1
ATOM 680 O O . GLY A 1 92 ? 5.937 7.305 -14.345 1.00 94.38 92 GLY A O 1
ATOM 681 N N . GLY A 1 93 ? 5.522 6.403 -16.352 1.00 92.94 93 GLY A N 1
ATOM 682 C CA . GLY A 1 93 ? 6.695 5.522 -16.323 1.00 92.94 93 GLY A CA 1
ATOM 683 C C . GLY A 1 93 ? 6.597 4.494 -15.189 1.00 92.94 93 GLY A C 1
ATOM 684 O O . GLY A 1 93 ? 5.687 3.663 -15.198 1.00 92.94 93 GLY A O 1
ATOM 685 N N . TYR A 1 94 ? 7.525 4.577 -14.229 1.00 95.00 94 TYR A N 1
ATOM 686 C CA . TYR A 1 94 ? 7.557 3.761 -13.006 1.00 95.00 94 TYR A CA 1
ATOM 687 C C . TYR A 1 94 ? 6.984 4.479 -11.771 1.00 95.00 94 TYR A C 1
ATOM 689 O O . TYR A 1 94 ? 7.157 4.007 -10.649 1.00 95.00 94 TYR A O 1
ATOM 697 N N . GLU A 1 95 ? 6.314 5.618 -11.951 1.00 97.44 95 GLU A N 1
ATOM 698 C CA . GLU A 1 95 ? 5.593 6.321 -10.891 1.00 97.44 95 GLU A CA 1
ATOM 699 C C . GLU A 1 95 ? 4.088 6.043 -10.991 1.00 97.44 95 GLU A C 1
ATOM 701 O O . GLU A 1 95 ? 3.462 6.275 -12.027 1.00 97.44 95 GLU A O 1
ATOM 706 N N . PHE A 1 96 ? 3.506 5.563 -9.897 1.00 98.06 96 PHE A N 1
ATOM 707 C CA . PHE A 1 96 ? 2.104 5.184 -9.779 1.00 98.06 96 PHE A CA 1
ATOM 708 C C . PHE A 1 96 ? 1.465 5.978 -8.650 1.00 98.06 96 PHE A C 1
ATOM 710 O O . PHE A 1 96 ? 2.024 6.067 -7.555 1.00 98.06 96 PHE A O 1
ATOM 717 N N . LYS A 1 97 ? 0.283 6.539 -8.892 1.00 97.38 97 LYS A N 1
ATOM 718 C CA . LYS A 1 97 ? -0.447 7.323 -7.897 1.00 97.38 97 LYS A CA 1
ATOM 719 C C . LYS A 1 97 ? -1.775 6.659 -7.577 1.00 97.38 97 LYS A C 1
ATOM 721 O O . LYS A 1 97 ? -2.593 6.470 -8.474 1.00 97.38 97 LYS A O 1
ATOM 726 N N . PHE A 1 98 ? -1.995 6.344 -6.308 1.00 97.50 98 PHE A N 1
ATOM 727 C CA . PHE A 1 98 ? -3.192 5.662 -5.832 1.00 97.50 98 PHE A CA 1
ATOM 728 C C . PHE A 1 98 ? -4.025 6.559 -4.924 1.00 97.50 98 PHE A C 1
ATOM 730 O O . PHE A 1 98 ? -3.473 7.289 -4.104 1.00 97.50 98 PHE A O 1
ATOM 737 N N . SER A 1 99 ? -5.343 6.457 -5.046 1.00 96.06 99 SER A N 1
ATOM 738 C CA . SER A 1 99 ? -6.315 6.944 -4.060 1.00 96.06 99 SER A CA 1
ATOM 739 C C . SER A 1 99 ? -6.835 5.791 -3.204 1.00 96.06 99 SER A C 1
ATOM 741 O O . SER A 1 99 ? -6.621 4.618 -3.526 1.00 96.06 99 SER A O 1
ATOM 743 N N . TYR A 1 100 ? -7.514 6.127 -2.112 1.00 94.69 100 TYR A N 1
ATOM 744 C CA . TYR A 1 100 ? -8.234 5.185 -1.264 1.00 94.69 100 TYR A CA 1
ATOM 745 C C . TYR A 1 100 ? -9.448 5.876 -0.635 1.00 94.69 100 TYR A C 1
ATOM 747 O O . TYR A 1 100 ? -9.345 7.005 -0.147 1.00 94.69 100 TYR A O 1
ATOM 755 N N . GLY A 1 101 ? -10.586 5.178 -0.646 1.00 89.38 101 GLY A N 1
ATOM 756 C CA . GLY A 1 101 ? -11.849 5.686 -0.117 1.00 89.38 101 GLY A CA 1
ATOM 757 C C . GLY A 1 101 ? -12.242 7.065 -0.679 1.00 89.38 101 GLY A C 1
ATOM 758 O O . GLY A 1 101 ? -11.805 7.446 -1.766 1.00 89.38 101 GLY A O 1
ATOM 759 N N . PRO A 1 102 ? -13.031 7.855 0.071 1.00 91.38 102 PRO A N 1
ATOM 760 C CA . PRO A 1 102 ? -13.398 9.223 -0.298 1.00 91.38 102 PRO A CA 1
ATOM 761 C C . PRO A 1 102 ? -12.292 10.260 -0.024 1.00 91.38 102 PRO A C 1
ATOM 763 O O . PRO A 1 102 ? -12.537 11.463 -0.138 1.00 91.38 102 PRO A O 1
ATOM 766 N N . SER A 1 103 ? -11.082 9.837 0.360 1.00 89.38 103 SER A N 1
ATOM 767 C CA . SER A 1 103 ? -9.999 10.766 0.681 1.00 89.38 103 SER A CA 1
ATOM 768 C C . SER A 1 103 ? -9.466 11.481 -0.565 1.00 89.38 103 SER A C 1
ATOM 770 O O . SER A 1 103 ? -9.289 10.880 -1.620 1.00 89.38 103 SER A O 1
ATOM 772 N N . LEU A 1 104 ? -9.100 12.759 -0.418 1.00 90.00 104 LEU A N 1
ATOM 773 C CA . LEU A 1 104 ? -8.312 13.490 -1.424 1.00 90.00 104 LEU A CA 1
ATOM 774 C C . LEU A 1 104 ? -6.806 13.183 -1.338 1.00 90.00 104 LEU A C 1
ATOM 776 O O . LEU A 1 104 ? -6.018 13.674 -2.149 1.00 90.00 104 LEU A O 1
ATOM 780 N N . GLN A 1 105 ? -6.391 12.417 -0.328 1.00 93.62 105 GLN A N 1
ATOM 781 C CA . GLN A 1 105 ? -5.009 11.989 -0.165 1.00 93.62 105 GLN A CA 1
ATOM 782 C C . GLN A 1 105 ? -4.659 10.877 -1.155 1.00 93.62 105 GLN A C 1
ATOM 784 O O . GLN A 1 105 ? -5.512 10.149 -1.660 1.00 93.62 105 GLN A O 1
ATOM 789 N N . THR A 1 106 ? -3.364 10.754 -1.434 1.00 95.31 106 THR A N 1
ATOM 790 C CA . THR A 1 106 ? -2.852 9.771 -2.382 1.00 95.31 106 THR A CA 1
ATOM 791 C C . THR A 1 106 ? -1.554 9.162 -1.897 1.00 95.31 106 THR A C 1
ATOM 793 O O . THR A 1 106 ? -0.721 9.869 -1.328 1.00 95.31 106 THR A O 1
ATOM 796 N N . ILE A 1 107 ? -1.331 7.900 -2.249 1.00 97.06 107 ILE A N 1
ATOM 797 C CA . ILE A 1 107 ? -0.044 7.226 -2.087 1.00 97.06 107 ILE A CA 1
ATOM 798 C C . ILE A 1 107 ? 0.650 7.194 -3.441 1.00 97.06 107 ILE A C 1
ATOM 800 O O . ILE A 1 107 ? 0.103 6.686 -4.421 1.00 97.06 107 ILE A O 1
ATOM 804 N N . THR A 1 108 ? 1.866 7.726 -3.489 1.00 97.50 108 THR A N 1
ATOM 805 C CA . THR A 1 108 ? 2.726 7.623 -4.668 1.00 97.50 108 THR A CA 1
ATOM 806 C C . THR A 1 108 ? 3.706 6.477 -4.471 1.00 97.50 108 THR A C 1
ATOM 808 O O . THR A 1 108 ? 4.478 6.487 -3.514 1.00 97.50 108 THR A O 1
ATOM 811 N N . VAL A 1 109 ? 3.715 5.523 -5.394 1.00 97.94 109 VAL A N 1
ATOM 812 C CA . VAL A 1 109 ? 4.695 4.439 -5.451 1.00 97.94 109 VAL A CA 1
ATOM 813 C C . VAL A 1 109 ? 5.627 4.676 -6.627 1.00 97.94 109 VAL A C 1
ATOM 815 O O . VAL A 1 109 ? 5.182 4.863 -7.755 1.00 97.94 109 VAL A O 1
ATOM 818 N N . VAL A 1 110 ? 6.927 4.665 -6.362 1.00 97.19 110 VAL A N 1
ATOM 819 C CA . VAL A 1 110 ? 7.973 4.731 -7.382 1.00 97.19 110 VAL A CA 1
ATOM 820 C C . VAL A 1 110 ? 8.682 3.400 -7.417 1.00 97.19 110 VAL A C 1
ATOM 822 O O . VAL A 1 110 ? 9.256 2.966 -6.418 1.00 97.19 110 VAL A O 1
ATOM 825 N N . LEU A 1 111 ? 8.647 2.764 -8.574 1.00 96.94 111 LEU A N 1
ATOM 826 C CA . LEU A 1 111 ? 9.377 1.540 -8.837 1.00 96.94 111 LEU A CA 1
ATOM 827 C C . LEU A 1 111 ? 10.696 1.858 -9.543 1.00 96.94 111 LEU A C 1
ATOM 829 O O . LEU A 1 111 ? 10.899 2.935 -10.103 1.00 96.94 111 LEU A O 1
ATOM 833 N N . SER A 1 112 ? 11.594 0.886 -9.531 1.00 95.19 112 SER A N 1
ATOM 834 C CA . SER A 1 112 ? 12.795 0.880 -10.356 1.00 95.19 112 SER A CA 1
ATOM 835 C C . SER A 1 112 ? 12.706 -0.291 -11.327 1.00 95.19 112 SER A C 1
ATOM 837 O O . SER A 1 112 ? 12.022 -1.277 -11.058 1.00 95.19 112 SER A O 1
ATOM 839 N N . SER A 1 113 ? 13.435 -0.232 -12.439 1.00 94.19 113 SER A N 1
ATOM 840 C CA . SER A 1 113 ? 13.552 -1.388 -13.338 1.00 94.19 113 SER A CA 1
ATOM 841 C C . SER A 1 113 ? 14.072 -2.630 -12.605 1.00 94.19 113 SER A C 1
ATOM 843 O O . SER A 1 113 ? 13.618 -3.739 -12.868 1.00 94.19 113 SER A O 1
ATOM 845 N N . ALA A 1 114 ? 14.977 -2.444 -11.639 1.00 93.94 114 ALA A N 1
ATOM 846 C CA . ALA A 1 114 ? 15.505 -3.516 -10.805 1.00 93.94 114 ALA A CA 1
ATOM 847 C C . ALA A 1 114 ? 14.417 -4.184 -9.948 1.00 93.94 114 ALA A C 1
ATOM 849 O O . ALA A 1 114 ? 14.357 -5.412 -9.906 1.00 93.94 114 ALA A O 1
ATOM 850 N N . SER A 1 115 ? 13.537 -3.407 -9.302 1.00 94.44 115 SER A N 1
ATOM 851 C CA . SER A 1 115 ? 12.437 -3.980 -8.516 1.00 94.44 115 SER A CA 1
ATOM 852 C C . SER A 1 115 ? 11.398 -4.656 -9.399 1.00 94.44 115 SER A C 1
ATOM 854 O O . SER A 1 115 ? 10.999 -5.778 -9.106 1.00 94.44 115 SER A O 1
ATOM 856 N N . VAL A 1 116 ? 11.021 -4.055 -10.526 1.00 94.88 116 VAL A N 1
ATOM 857 C CA . VAL A 1 116 ? 10.091 -4.701 -11.464 1.00 94.88 116 VAL A CA 1
ATOM 858 C C . VAL A 1 116 ? 10.653 -6.035 -11.958 1.00 94.88 116 VAL A C 1
ATOM 860 O O . VAL A 1 116 ? 9.956 -7.044 -11.900 1.00 94.88 116 VAL A O 1
ATOM 863 N N . ASN A 1 117 ? 11.928 -6.079 -12.353 1.00 94.81 117 ASN A N 1
ATOM 864 C CA . ASN A 1 117 ? 12.565 -7.32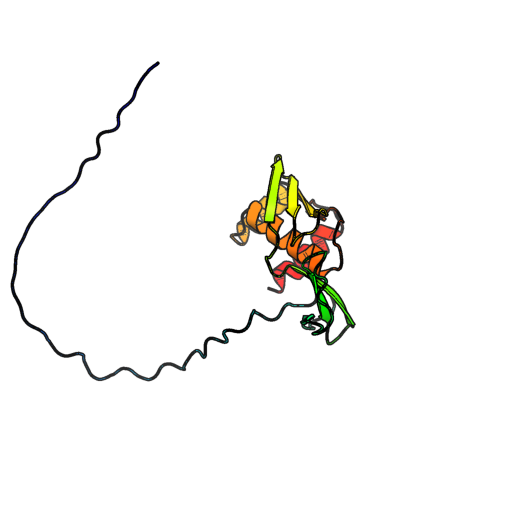2 -12.783 1.00 94.81 117 ASN A CA 1
ATOM 865 C C . ASN A 1 117 ? 12.591 -8.370 -11.665 1.00 94.81 117 ASN A C 1
ATOM 867 O O . ASN A 1 117 ? 12.232 -9.518 -11.913 1.00 94.81 117 ASN A O 1
ATOM 871 N N . LEU A 1 118 ? 12.957 -7.991 -10.437 1.00 94.56 118 LEU A N 1
ATOM 872 C CA . LEU A 1 118 ? 12.989 -8.919 -9.306 1.00 94.56 118 LEU A CA 1
ATOM 873 C C . LEU A 1 118 ? 11.608 -9.537 -9.047 1.00 94.56 118 LEU A C 1
ATOM 875 O O . LEU A 1 118 ? 11.475 -10.757 -9.035 1.00 94.56 118 LEU A O 1
ATOM 879 N N . TRP A 1 119 ? 10.565 -8.719 -8.907 1.00 95.06 119 TRP A N 1
ATOM 880 C CA . TRP A 1 119 ? 9.210 -9.211 -8.630 1.00 95.06 119 TRP A CA 1
ATOM 881 C C . TRP A 1 119 ? 8.555 -9.917 -9.820 1.00 95.06 119 TRP A C 1
ATOM 883 O O . TRP A 1 119 ? 7.732 -10.810 -9.615 1.00 95.06 119 TRP A O 1
ATOM 893 N N . SER A 1 120 ? 8.974 -9.617 -11.051 1.00 95.25 120 SER A N 1
ATOM 894 C CA . SER A 1 120 ? 8.521 -10.363 -12.230 1.00 95.25 120 SER A CA 1
ATOM 895 C C . SER A 1 120 ? 8.920 -11.842 -12.177 1.00 95.25 120 SER A C 1
ATOM 897 O O . SER A 1 120 ? 8.169 -12.688 -12.658 1.00 95.25 120 SER A O 1
ATOM 899 N N . THR A 1 121 ? 10.029 -12.185 -11.504 1.00 94.31 121 THR A N 1
ATOM 900 C CA . THR A 1 121 ? 10.413 -13.591 -11.263 1.00 94.31 121 THR A CA 1
ATOM 901 C C . THR A 1 121 ? 9.436 -14.326 -10.338 1.00 94.31 121 THR A C 1
ATOM 903 O O . THR A 1 121 ? 9.346 -15.550 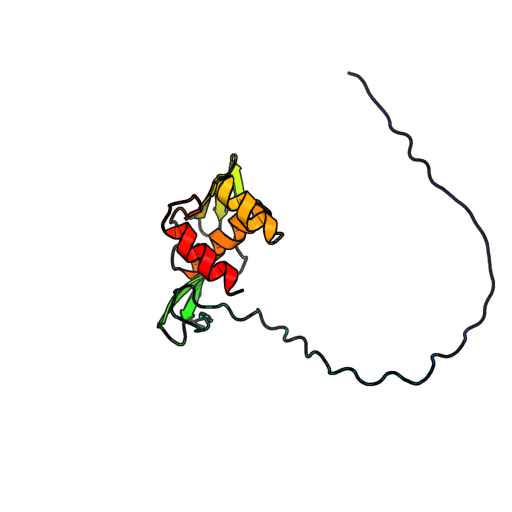-10.388 1.00 94.31 121 THR A O 1
ATOM 906 N N . HIS A 1 122 ? 8.648 -13.578 -9.559 1.00 91.62 122 HIS A N 1
ATOM 907 C CA . HIS A 1 122 ? 7.546 -14.071 -8.732 1.00 91.62 122 HIS A CA 1
ATOM 908 C C . HIS A 1 122 ? 6.176 -13.948 -9.429 1.00 91.62 122 HIS A C 1
ATOM 910 O O . HIS A 1 122 ? 5.143 -14.107 -8.783 1.00 91.62 122 HIS A O 1
ATOM 916 N N . GLY A 1 123 ? 6.138 -13.638 -10.732 1.00 94.44 123 GLY A N 1
ATOM 917 C CA . GLY A 1 123 ? 4.896 -13.496 -11.499 1.00 94.44 123 GLY A CA 1
ATOM 918 C C . GLY A 1 123 ? 4.110 -12.211 -11.214 1.00 94.44 123 GLY A C 1
ATOM 919 O O . GLY A 1 123 ? 2.939 -12.128 -11.576 1.00 94.44 123 GLY A O 1
ATOM 920 N N . VAL A 1 124 ? 4.731 -11.216 -10.572 1.00 96.38 124 VAL A N 1
ATOM 921 C CA . VAL A 1 124 ? 4.096 -9.936 -10.233 1.00 96.38 124 VAL A CA 1
ATOM 922 C C . VAL A 1 124 ? 4.523 -8.872 -11.241 1.00 96.38 124 VAL A C 1
ATOM 924 O O . VAL A 1 124 ? 5.708 -8.555 -11.351 1.00 96.38 124 VAL A O 1
ATOM 927 N N . ASN A 1 125 ? 3.563 -8.313 -11.979 1.00 95.62 125 ASN A N 1
ATOM 928 C CA . ASN A 1 125 ? 3.828 -7.199 -12.893 1.00 95.62 125 ASN A CA 1
ATOM 929 C C . ASN A 1 125 ? 3.971 -5.861 -12.141 1.00 95.62 125 ASN A C 1
ATOM 931 O O . ASN A 1 125 ? 3.745 -5.771 -10.935 1.00 95.62 125 ASN A O 1
ATOM 935 N N . ASP A 1 126 ? 4.364 -4.808 -12.851 1.00 96.38 126 ASP A N 1
ATOM 936 C CA . ASP A 1 126 ? 4.628 -3.492 -12.265 1.00 96.38 126 ASP A CA 1
ATOM 937 C C . ASP A 1 126 ? 3.399 -2.849 -11.599 1.00 96.38 126 ASP A C 1
ATOM 939 O O . ASP A 1 126 ? 3.507 -2.330 -10.489 1.00 96.38 126 ASP A O 1
ATOM 943 N N . GLU A 1 127 ? 2.223 -2.922 -12.215 1.00 96.38 127 GLU A N 1
ATOM 944 C CA . GLU A 1 127 ? 0.974 -2.404 -11.645 1.00 96.38 127 GLU A CA 1
ATOM 945 C C . GLU A 1 127 ? 0.545 -3.168 -10.391 1.00 96.38 127 GLU A C 1
ATOM 947 O O . GLU A 1 127 ? 0.152 -2.559 -9.393 1.00 96.38 127 GLU A O 1
ATOM 952 N N . GLN A 1 128 ? 0.663 -4.496 -10.407 1.00 96.62 128 GLN A N 1
ATOM 953 C CA . GLN A 1 128 ? 0.403 -5.342 -9.245 1.00 96.62 128 GLN A CA 1
ATOM 954 C C . GLN A 1 128 ? 1.386 -5.029 -8.117 1.00 96.62 128 GLN A C 1
ATOM 956 O O . GLN A 1 128 ? 0.964 -4.851 -6.975 1.00 96.62 128 GLN A O 1
ATOM 961 N N . LEU A 1 129 ? 2.678 -4.903 -8.431 1.00 97.12 129 LEU A N 1
ATOM 962 C CA . LEU A 1 129 ? 3.711 -4.527 -7.470 1.00 97.12 129 LEU A CA 1
ATOM 963 C C . LEU A 1 129 ? 3.401 -3.165 -6.843 1.00 97.12 129 LEU A C 1
ATOM 965 O O . LEU A 1 129 ? 3.402 -3.034 -5.619 1.00 97.12 129 LEU A O 1
ATOM 969 N N . ALA A 1 130 ? 3.075 -2.170 -7.669 1.00 97.81 130 ALA A N 1
ATOM 970 C CA . ALA A 1 130 ? 2.727 -0.834 -7.209 1.00 97.81 130 ALA A CA 1
ATOM 971 C C . ALA A 1 130 ? 1.480 -0.843 -6.312 1.00 97.81 130 ALA A C 1
ATOM 973 O O . ALA A 1 130 ? 1.468 -0.191 -5.268 1.00 97.81 130 ALA A O 1
ATOM 974 N N . LYS A 1 131 ? 0.459 -1.629 -6.669 1.00 97.44 131 LYS A N 1
ATOM 975 C CA . LYS A 1 131 ? -0.752 -1.791 -5.857 1.00 97.44 131 LYS A CA 1
ATOM 976 C C . LYS A 1 131 ? -0.442 -2.415 -4.495 1.00 97.44 131 LYS A C 1
ATOM 978 O O . LYS A 1 131 ? -0.857 -1.874 -3.472 1.00 97.44 131 LYS A O 1
ATOM 983 N N . ILE A 1 132 ? 0.318 -3.512 -4.467 1.00 96.44 132 ILE A N 1
ATOM 984 C CA . ILE A 1 132 ? 0.696 -4.199 -3.221 1.00 96.44 132 ILE A CA 1
ATOM 985 C C . ILE A 1 132 ? 1.536 -3.272 -2.334 1.00 96.44 132 ILE A C 1
ATOM 987 O O . ILE A 1 132 ? 1.337 -3.243 -1.122 1.00 96.44 132 ILE A O 1
ATOM 991 N N . ALA A 1 133 ? 2.441 -2.487 -2.922 1.00 97.38 133 ALA A N 1
ATOM 992 C CA . ALA A 1 133 ? 3.251 -1.505 -2.206 1.00 97.38 133 ALA A CA 1
ATOM 993 C C . ALA A 1 133 ? 2.412 -0.360 -1.617 1.00 97.38 133 ALA A C 1
ATOM 995 O O . ALA A 1 133 ? 2.652 0.060 -0.484 1.00 97.38 133 ALA A O 1
ATOM 996 N N . ALA A 1 134 ? 1.401 0.119 -2.347 1.00 97.69 134 ALA A N 1
ATOM 997 C CA . ALA A 1 134 ? 0.474 1.128 -1.845 1.00 97.69 134 ALA A CA 1
ATOM 998 C C . ALA A 1 134 ? -0.375 0.591 -0.679 1.00 97.69 134 ALA A C 1
ATOM 1000 O O . ALA A 1 134 ? -0.489 1.251 0.353 1.00 97.69 134 ALA A O 1
ATOM 1001 N N . GLU A 1 135 ? -0.908 -0.628 -0.798 1.00 96.62 135 GLU A N 1
ATOM 1002 C CA . GLU A 1 135 ? -1.632 -1.292 0.293 1.00 96.62 135 GLU A CA 1
ATOM 1003 C C . GLU A 1 135 ? -0.726 -1.531 1.507 1.00 96.62 135 GLU A C 1
ATOM 1005 O O . GLU A 1 135 ? -1.119 -1.245 2.635 1.00 96.62 135 GLU A O 1
ATOM 1010 N N . TRP A 1 136 ? 0.510 -1.987 1.293 1.00 96.50 136 TRP A N 1
ATOM 1011 C CA . TRP A 1 136 ? 1.494 -2.165 2.360 1.00 96.50 136 TRP A CA 1
ATOM 1012 C C . TRP A 1 136 ? 1.818 -0.853 3.086 1.00 96.50 136 TRP A C 1
ATOM 1014 O O . TRP A 1 136 ? 1.901 -0.845 4.312 1.00 96.50 136 TRP A O 1
ATOM 1024 N N . SER A 1 137 ? 1.926 0.267 2.366 1.00 97.12 137 SER A N 1
ATOM 1025 C CA . SER A 1 137 ? 2.130 1.590 2.972 1.00 97.12 137 SER A CA 1
ATOM 1026 C C . SER A 1 137 ? 1.024 1.930 3.978 1.00 97.12 137 SER A C 1
ATOM 1028 O O . SER A 1 137 ? 1.322 2.331 5.107 1.00 97.12 137 SER A O 1
ATOM 1030 N N . LEU A 1 138 ? -0.242 1.661 3.620 1.00 96.88 138 LEU A N 1
ATOM 1031 C CA . LEU A 1 138 ? -1.378 1.809 4.536 1.00 96.88 138 LEU A CA 1
ATOM 1032 C C . LEU A 1 138 ? -1.246 0.878 5.742 1.00 96.88 138 LEU A C 1
ATOM 1034 O O . LEU A 1 138 ? -1.436 1.326 6.874 1.00 96.88 138 LEU A O 1
ATOM 1038 N N . LEU A 1 139 ? -0.862 -0.387 5.538 1.00 96.56 139 LEU A N 1
ATOM 1039 C CA . LEU A 1 139 ? -0.633 -1.321 6.646 1.00 96.56 139 LEU A CA 1
ATOM 1040 C C . LEU A 1 139 ? 0.457 -0.819 7.592 1.00 96.56 139 LEU A C 1
ATOM 1042 O O . LEU A 1 139 ? 0.337 -1.029 8.794 1.00 96.56 139 LEU A O 1
ATOM 1046 N N . CYS A 1 140 ? 1.481 -0.132 7.090 1.00 95.94 140 CYS A N 1
ATOM 1047 C CA . CYS A 1 140 ? 2.525 0.510 7.892 1.00 95.94 140 CYS A CA 1
ATOM 1048 C C . CYS A 1 140 ? 2.056 1.780 8.625 1.00 95.94 140 CYS A C 1
ATOM 1050 O O . CYS A 1 140 ? 2.841 2.361 9.370 1.00 95.94 140 CYS A O 1
ATOM 1052 N N . GLY A 1 141 ? 0.806 2.212 8.436 1.00 95.50 141 GLY A N 1
ATOM 1053 C CA . GLY A 1 141 ? 0.256 3.431 9.033 1.00 95.50 141 GLY A CA 1
ATOM 1054 C C . GLY A 1 141 ? 0.522 4.697 8.215 1.00 95.50 141 GLY A C 1
ATOM 1055 O O . GLY A 1 141 ? 0.312 5.799 8.715 1.00 95.50 141 GLY A O 1
ATOM 1056 N N . ASN A 1 142 ? 0.977 4.569 6.965 1.00 95.06 142 ASN A N 1
ATOM 1057 C CA . ASN A 1 142 ? 1.296 5.705 6.105 1.00 95.06 142 ASN A CA 1
ATOM 1058 C C . ASN A 1 142 ? 0.176 5.960 5.092 1.00 95.06 142 ASN A C 1
ATOM 1060 O O . ASN A 1 142 ? -0.120 5.117 4.250 1.00 95.06 142 ASN A O 1
ATOM 1064 N N . THR A 1 143 ? -0.406 7.156 5.133 1.00 92.62 143 THR A N 1
ATOM 1065 C CA . THR A 1 143 ? -1.515 7.562 4.252 1.00 92.62 143 THR A CA 1
ATOM 1066 C C . THR A 1 143 ? -1.061 8.429 3.072 1.00 92.62 143 THR A C 1
ATOM 1068 O O . THR A 1 143 ? -1.670 8.419 2.010 1.00 92.62 143 THR A O 1
ATOM 1071 N N . THR A 1 144 ? 0.061 9.139 3.209 1.00 91.62 144 THR A N 1
ATOM 1072 C CA . THR A 1 144 ? 0.559 10.085 2.189 1.00 91.62 144 THR A CA 1
ATOM 1073 C C . THR A 1 144 ? 2.023 9.877 1.808 1.00 91.62 144 THR A C 1
ATOM 1075 O O . THR A 1 144 ? 2.517 10.520 0.880 1.00 91.62 144 THR A O 1
ATOM 1078 N N . LYS A 1 145 ? 2.747 8.996 2.514 1.00 89.44 145 LYS A N 1
ATOM 1079 C CA . LYS A 1 145 ? 4.181 8.789 2.287 1.00 89.44 145 LYS A CA 1
ATOM 1080 C C . LYS A 1 145 ? 4.417 8.204 0.891 1.00 89.44 145 LYS A C 1
ATOM 1082 O O . LYS A 1 145 ? 3.775 7.232 0.492 1.00 89.44 145 LYS A O 1
ATOM 1087 N N . ARG A 1 146 ? 5.387 8.778 0.176 1.00 94.00 146 ARG A N 1
ATOM 1088 C CA . ARG A 1 146 ? 5.904 8.224 -1.078 1.00 94.00 146 ARG A CA 1
ATOM 1089 C C . ARG A 1 146 ? 6.670 6.932 -0.785 1.00 94.00 146 ARG A C 1
ATOM 1091 O O . ARG A 1 146 ? 7.603 6.949 0.011 1.00 94.00 146 ARG A O 1
ATOM 1098 N N . VAL A 1 147 ? 6.289 5.835 -1.433 1.00 95.88 147 VAL A N 1
ATOM 1099 C CA . VAL A 1 147 ? 6.974 4.539 -1.336 1.00 95.88 147 VAL A CA 1
ATOM 1100 C C . VAL A 1 147 ? 7.974 4.438 -2.475 1.00 95.88 147 VAL A C 1
ATOM 1102 O O . VAL A 1 147 ? 7.588 4.546 -3.638 1.00 95.88 147 VAL A O 1
ATOM 1105 N N . HIS A 1 148 ? 9.250 4.234 -2.162 1.00 95.81 148 HIS A N 1
ATOM 1106 C CA . HIS A 1 148 ? 10.298 4.111 -3.169 1.00 95.81 148 HIS A CA 1
ATOM 1107 C C . HIS A 1 148 ? 10.890 2.699 -3.162 1.00 95.81 148 HIS A C 1
ATOM 1109 O O . HIS A 1 148 ? 11.676 2.345 -2.291 1.00 95.81 148 HIS A O 1
ATOM 1115 N N . LEU A 1 149 ? 10.547 1.891 -4.164 1.00 94.19 149 LEU A N 1
ATOM 1116 C CA . LEU A 1 149 ? 11.078 0.539 -4.352 1.00 94.19 149 LEU A CA 1
ATOM 1117 C C . LEU A 1 149 ? 12.233 0.552 -5.357 1.00 94.19 149 LEU A C 1
ATOM 1119 O O . LEU A 1 149 ? 12.194 -0.101 -6.402 1.00 94.19 149 LEU A O 1
ATOM 1123 N N . GLY A 1 150 ? 13.268 1.321 -5.046 1.00 89.94 150 GLY A N 1
ATOM 1124 C CA . GLY A 1 150 ? 14.555 1.274 -5.736 1.00 89.94 150 GLY A CA 1
ATOM 1125 C C . GLY A 1 150 ? 15.637 0.790 -4.788 1.00 89.94 150 GLY A C 1
ATOM 1126 O O . GLY A 1 150 ? 15.628 1.176 -3.630 1.00 89.94 150 GLY A O 1
ATOM 1127 N N . ILE A 1 151 ? 16.575 -0.027 -5.254 1.00 82.62 151 ILE A N 1
ATOM 1128 C CA . ILE A 1 151 ? 17.762 -0.394 -4.467 1.00 82.62 151 ILE A CA 1
ATOM 1129 C C . ILE A 1 151 ? 18.677 0.847 -4.454 1.00 82.62 151 ILE A C 1
ATOM 1131 O O . ILE A 1 151 ? 19.018 1.302 -5.550 1.00 82.62 151 ILE A O 1
ATOM 1135 N N . PRO A 1 152 ? 19.038 1.452 -3.298 1.00 86.25 152 PRO A N 1
ATOM 1136 C CA . PRO A 1 152 ? 19.110 0.898 -1.934 1.00 86.25 152 PRO A CA 1
ATOM 1137 C C . PRO A 1 152 ? 18.109 1.500 -0.915 1.00 86.25 152 PRO A C 1
ATOM 1139 O O . PRO A 1 152 ? 18.431 1.601 0.265 1.00 86.25 152 PRO A O 1
ATOM 1142 N N . ALA A 1 153 ? 16.940 1.971 -1.347 1.00 87.19 153 ALA A N 1
ATOM 1143 C CA . ALA A 1 153 ? 15.961 2.605 -0.463 1.00 87.19 153 ALA A CA 1
ATOM 1144 C C . ALA A 1 153 ? 15.556 1.683 0.697 1.00 87.19 153 ALA A C 1
ATOM 1146 O O . ALA A 1 153 ? 15.372 0.481 0.505 1.00 87.19 153 ALA A O 1
ATOM 1147 N N . GLU A 1 154 ? 15.389 2.249 1.892 1.00 84.50 154 GLU A N 1
ATOM 1148 C CA . GLU A 1 154 ? 15.035 1.492 3.100 1.00 84.50 154 GLU A CA 1
ATOM 1149 C C . GLU A 1 154 ? 13.707 0.744 2.923 1.00 84.50 154 GLU A C 1
ATOM 1151 O O . GLU A 1 154 ? 13.600 -0.433 3.273 1.00 84.50 154 GLU A O 1
ATOM 1156 N N . GLU A 1 155 ? 12.728 1.379 2.267 1.00 89.69 155 GLU A N 1
ATOM 1157 C CA . GLU A 1 155 ? 11.424 0.776 1.990 1.00 89.69 155 GLU A CA 1
ATOM 1158 C C . GLU A 1 155 ? 11.528 -0.500 1.151 1.00 89.69 155 GLU A C 1
ATOM 1160 O O . GLU A 1 155 ? 10.660 -1.364 1.257 1.00 89.69 155 GLU A O 1
ATOM 1165 N N . PHE A 1 156 ? 12.572 -0.642 0.329 1.00 92.56 156 PHE A N 1
ATOM 1166 C CA . PHE A 1 156 ? 12.765 -1.828 -0.497 1.00 92.56 156 PHE A CA 1
ATOM 1167 C C . PHE A 1 156 ? 12.942 -3.082 0.362 1.00 92.56 156 PHE A C 1
ATOM 1169 O O . PHE A 1 156 ? 12.287 -4.093 0.107 1.00 92.56 156 PHE A O 1
ATOM 1176 N N . ALA A 1 157 ? 13.820 -3.027 1.369 1.00 91.06 157 ALA A N 1
ATOM 1177 C CA . ALA A 1 157 ? 14.128 -4.184 2.203 1.00 91.06 157 ALA A CA 1
ATOM 1178 C C . ALA A 1 157 ? 12.917 -4.582 3.055 1.00 91.06 157 ALA A C 1
ATOM 1180 O O . ALA A 1 157 ? 12.535 -5.754 3.070 1.00 91.06 157 ALA A O 1
ATOM 1181 N N . ASP A 1 158 ? 12.271 -3.604 3.692 1.00 92.12 158 ASP A N 1
ATOM 1182 C CA . ASP A 1 158 ? 11.090 -3.843 4.523 1.00 92.12 158 ASP A CA 1
ATOM 1183 C C . ASP A 1 158 ? 9.926 -4.410 3.701 1.00 92.12 158 ASP A C 1
ATOM 1185 O O . ASP A 1 158 ? 9.285 -5.386 4.102 1.00 92.12 158 ASP A O 1
ATOM 1189 N N . PHE A 1 159 ? 9.680 -3.843 2.516 1.00 94.81 159 PHE A N 1
ATOM 1190 C CA . PHE A 1 159 ? 8.637 -4.325 1.621 1.00 94.81 159 PHE A CA 1
ATOM 1191 C C . PHE A 1 159 ? 8.938 -5.727 1.081 1.00 94.81 159 PHE A C 1
ATOM 1193 O O . PHE A 1 159 ? 8.038 -6.562 1.036 1.00 94.81 159 PHE A O 1
ATOM 1200 N N . TYR A 1 160 ? 10.187 -6.017 0.703 1.00 93.06 160 TYR A N 1
ATOM 1201 C CA . TYR A 1 160 ? 10.585 -7.344 0.225 1.00 93.06 160 TYR A CA 1
ATOM 1202 C C . TYR A 1 160 ? 10.379 -8.419 1.294 1.00 93.06 160 TYR A C 1
ATOM 1204 O O . TYR A 1 160 ? 9.805 -9.472 1.016 1.00 93.06 160 TYR A O 1
ATOM 1212 N N . LEU A 1 161 ? 10.781 -8.138 2.534 1.00 91.56 161 LEU A N 1
ATOM 1213 C CA . LEU A 1 161 ? 10.604 -9.064 3.652 1.00 91.56 161 LEU A CA 1
ATOM 1214 C C . LEU A 1 161 ? 9.123 -9.295 3.958 1.00 91.56 161 LEU A C 1
ATOM 1216 O O . LEU A 1 161 ? 8.729 -10.432 4.201 1.00 91.56 161 LEU A O 1
ATOM 1220 N N . TYR A 1 162 ? 8.297 -8.249 3.891 1.00 92.50 162 TYR A N 1
ATOM 1221 C CA . TYR A 1 162 ? 6.846 -8.386 4.004 1.00 92.50 162 TYR A CA 1
ATOM 1222 C C . TYR A 1 162 ? 6.246 -9.211 2.856 1.00 92.50 162 TYR A C 1
ATOM 1224 O O . TYR A 1 162 ? 5.412 -10.085 3.091 1.00 92.50 162 TYR A O 1
ATOM 1232 N N . PHE A 1 163 ? 6.668 -8.953 1.617 1.00 92.12 163 PHE A N 1
ATOM 1233 C CA . PHE A 1 163 ? 6.168 -9.643 0.430 1.00 92.12 163 PHE A CA 1
ATOM 1234 C C . PHE A 1 163 ? 6.461 -11.147 0.480 1.00 92.12 163 PHE A C 1
ATOM 1236 O O . PHE A 1 163 ? 5.561 -11.942 0.235 1.00 92.12 163 PHE A O 1
ATOM 1243 N N . CYS A 1 164 ? 7.676 -11.539 0.863 1.00 89.38 164 CYS A N 1
ATOM 1244 C CA . CYS A 1 164 ? 8.088 -12.943 0.960 1.00 89.38 164 CYS A CA 1
ATOM 1245 C C . CYS A 1 164 ? 7.404 -13.730 2.095 1.00 89.38 164 CYS A C 1
ATOM 1247 O O . CYS A 1 164 ? 7.556 -14.946 2.164 1.00 89.38 164 CYS A O 1
ATOM 1249 N N . GLN A 1 165 ? 6.697 -13.056 3.008 1.00 82.06 165 GLN A N 1
ATOM 1250 C CA . GLN A 1 165 ? 5.920 -13.697 4.077 1.00 82.06 165 GLN A CA 1
ATOM 1251 C C . GLN A 1 165 ? 4.461 -13.986 3.682 1.00 82.06 165 GLN A C 1
ATOM 1253 O O . GLN A 1 165 ? 3.744 -14.606 4.475 1.00 82.06 165 GLN A O 1
ATOM 1258 N N . LYS A 1 166 ? 4.005 -13.502 2.519 1.00 64.88 166 LYS A N 1
ATOM 1259 C CA . LYS A 1 166 ? 2.703 -13.862 1.940 1.00 64.88 166 LYS A CA 1
ATOM 1260 C C . LYS A 1 166 ? 2.772 -15.217 1.250 1.00 64.88 166 LYS A C 1
ATOM 1262 O O . LYS A 1 166 ? 1.765 -15.944 1.381 1.00 64.88 166 LYS A O 1
#

pLDDT: mean 80.62, std 22.4, range [34.06, 98.06]

Radius of gyration: 23.85 Å; chains: 1; bounding box: 49×58×64 Å

Foldseek 3Di:
DDDDDDDDDDDDDDDDDDDDDDDDDPDDDPDPPPPVPPDDDFDAQLPLPGRFTWDFDPPQADQQQQWTWTATPPPRQIFIARPVAWDWDDDDPQWTWTGGHNYPAIEIEGADPVQQVVCVVVVAHSVNLRSLLRRVCRSNVHGHDHQYCDPPDPSVVSSVSSVVVD

Secondary structure (DSSP, 8-state):
----PPPPPP-------------PPS------------SPPPEEP-STT---EEEEEEEEEETTTTEEEEEETTT--EEEEETT-EEEEEEETTEEEEEETT-S--EEEEE-HHHHHHHHTTT--HHHHHHHHHHHHHHTT-SSPPEEESTT-HHHHHHHHHHTT-

Sequence (166 aa):
MVQRTAEVTVPHDNSSGPTDPKEPPAGAVPGPDLVASNGPTPLRCPTHKCNGLLSTDASGYDPYTGLDVLVCTQCKHRGFRSREGVILLFRGGYEFKFSYGPSLQTITVVLSSASVNLWSTHGVNDEQLAKIAAEWSLLCGNTTKRVHLGIPAEEFADFYLYFCQK